Protein AF-A0A183HGC9-F1 (afdb_monom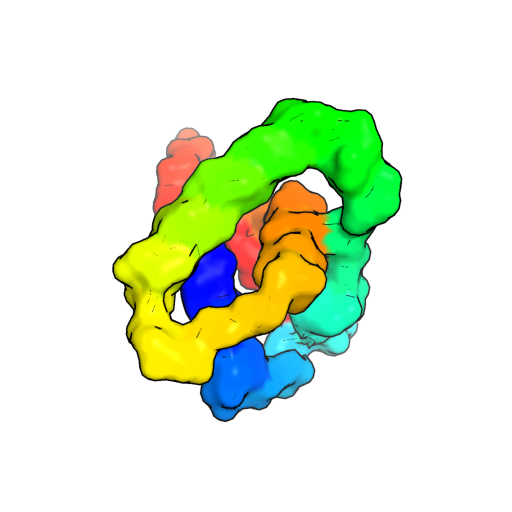er)

Structure (mmCIF, N/CA/C/O backbone):
data_AF-A0A183HGC9-F1
#
_entry.id   AF-A0A183HGC9-F1
#
loop_
_atom_site.group_PDB
_atom_site.id
_atom_site.type_symbol
_atom_site.label_atom_id
_atom_site.label_alt_id
_atom_site.label_comp_id
_atom_site.label_asym_id
_atom_site.label_entity_id
_atom_site.label_seq_id
_atom_site.pdbx_PDB_ins_code
_atom_site.Cartn_x
_atom_site.Cartn_y
_atom_site.Cartn_z
_atom_site.occupancy
_atom_site.B_iso_or_equiv
_atom_site.auth_seq_id
_atom_site.auth_comp_id
_atom_site.auth_asym_id
_atom_site.auth_atom_id
_atom_site.pdbx_PDB_model_num
ATOM 1 N N . MET A 1 1 ? -2.812 -4.998 -4.150 1.00 90.00 1 MET A N 1
ATOM 2 C CA . MET A 1 1 ? -3.177 -3.915 -3.219 1.00 90.00 1 MET A CA 1
ATOM 3 C C . MET A 1 1 ? -3.842 -4.446 -1.951 1.00 90.00 1 MET A C 1
ATOM 5 O O . MET A 1 1 ? -3.193 -4.326 -0.920 1.00 90.00 1 MET A O 1
ATOM 9 N N . PRO A 1 2 ? -5.007 -5.131 -1.987 1.00 94.12 2 PRO A N 1
ATOM 10 C CA . PRO A 1 2 ? -5.723 -5.528 -0.761 1.00 94.12 2 PRO A CA 1
ATOM 11 C C . PRO A 1 2 ? -4.878 -6.349 0.223 1.00 94.12 2 PRO A C 1
ATOM 13 O O . PRO A 1 2 ? -4.763 -6.005 1.390 1.00 94.12 2 PRO A O 1
ATOM 16 N N . ARG A 1 3 ? -4.161 -7.371 -0.269 1.00 94.31 3 ARG A N 1
ATOM 17 C CA . ARG A 1 3 ? -3.257 -8.182 0.568 1.00 94.31 3 ARG A CA 1
ATOM 18 C C . ARG A 1 3 ? -2.140 -7.372 1.239 1.00 94.31 3 ARG A C 1
ATOM 20 O O . ARG A 1 3 ? -1.741 -7.704 2.347 1.00 94.31 3 ARG A O 1
ATOM 27 N N . LEU A 1 4 ? -1.614 -6.343 0.567 1.00 95.75 4 LEU A N 1
ATOM 28 C CA . LEU A 1 4 ? -0.580 -5.480 1.145 1.00 95.75 4 LEU A CA 1
ATOM 29 C C . LEU A 1 4 ? -1.187 -4.566 2.214 1.00 95.75 4 LEU A C 1
ATOM 31 O O . LEU A 1 4 ? -0.630 -4.480 3.299 1.00 95.75 4 LEU A O 1
ATOM 35 N N . ILE A 1 5 ? -2.352 -3.969 1.942 1.00 95.56 5 ILE A N 1
ATOM 36 C CA . ILE A 1 5 ? -3.104 -3.169 2.919 1.00 95.56 5 ILE A CA 1
ATOM 37 C C . ILE A 1 5 ? -3.396 -3.989 4.179 1.00 95.56 5 ILE A C 1
ATOM 39 O O . ILE A 1 5 ? -3.045 -3.552 5.267 1.00 95.56 5 ILE A O 1
ATOM 43 N N . GLY A 1 6 ? -3.933 -5.206 4.041 1.00 94.50 6 GLY A N 1
ATOM 44 C CA . GLY A 1 6 ? -4.204 -6.082 5.187 1.00 94.50 6 GLY 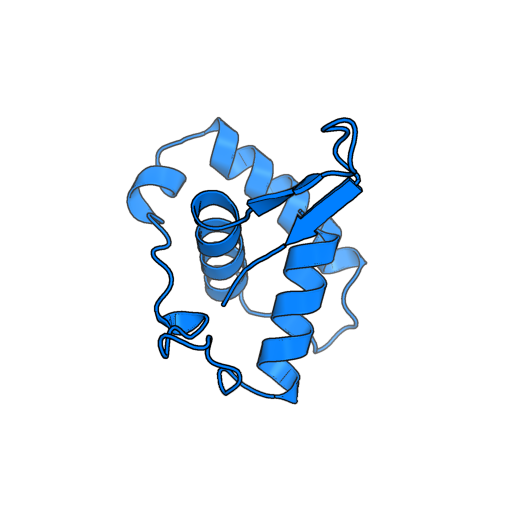A CA 1
ATOM 45 C C . GLY A 1 6 ? -2.951 -6.400 6.013 1.00 94.50 6 GLY A C 1
ATOM 46 O O . GLY A 1 6 ? -2.987 -6.338 7.236 1.00 94.50 6 GLY A O 1
ATOM 47 N N . ARG A 1 7 ? -1.806 -6.660 5.361 1.00 93.56 7 ARG A N 1
ATOM 48 C CA . ARG A 1 7 ? -0.523 -6.864 6.061 1.00 93.56 7 ARG A CA 1
ATOM 49 C C . ARG A 1 7 ? -0.049 -5.615 6.799 1.00 93.56 7 ARG A C 1
ATOM 51 O O . ARG A 1 7 ? 0.488 -5.745 7.894 1.00 93.56 7 ARG A O 1
ATOM 58 N N . ILE A 1 8 ? -0.228 -4.431 6.217 1.00 94.56 8 ILE A N 1
ATOM 59 C CA . ILE A 1 8 ? 0.128 -3.163 6.863 1.00 94.56 8 ILE A CA 1
ATOM 60 C C . ILE A 1 8 ? -0.776 -2.903 8.067 1.00 94.56 8 ILE A C 1
ATOM 62 O O . ILE A 1 8 ? -0.252 -2.600 9.131 1.00 94.56 8 ILE A O 1
ATOM 66 N N . ILE A 1 9 ? -2.090 -3.105 7.937 1.00 94.56 9 ILE A N 1
ATOM 67 C CA . ILE A 1 9 ? -3.042 -2.998 9.053 1.00 94.56 9 ILE A CA 1
ATOM 68 C C . ILE A 1 9 ? -2.613 -3.913 10.206 1.00 94.56 9 ILE A C 1
ATOM 70 O O . ILE A 1 9 ? -2.379 -3.422 11.308 1.00 94.56 9 ILE A O 1
ATOM 74 N N . ALA A 1 10 ? -2.400 -5.204 9.936 1.00 92.38 10 ALA A N 1
ATOM 75 C CA . ALA A 1 10 ? -1.972 -6.160 10.957 1.00 92.38 10 ALA A CA 1
ATOM 76 C C . ALA A 1 10 ? -0.616 -5.777 11.582 1.00 92.38 10 ALA A C 1
ATOM 78 O O . ALA A 1 10 ? -0.438 -5.844 12.796 1.00 92.38 10 ALA A O 1
ATOM 79 N N . THR A 1 11 ? 0.344 -5.319 10.770 1.00 92.44 11 THR A N 1
ATOM 80 C CA . THR A 1 11 ? 1.661 -4.881 11.265 1.00 92.44 11 THR A CA 1
ATOM 81 C C . THR A 1 11 ? 1.532 -3.681 12.202 1.00 92.44 11 THR A C 1
ATOM 83 O O . THR A 1 11 ? 2.124 -3.687 13.280 1.00 92.44 11 THR A O 1
ATOM 86 N N . LEU A 1 12 ? 0.748 -2.669 11.821 1.00 93.31 12 LEU A N 1
ATOM 87 C CA . LEU A 1 12 ? 0.536 -1.469 12.630 1.00 93.31 12 LEU A CA 1
ATOM 88 C C . LEU A 1 12 ? -0.233 -1.780 13.919 1.00 93.31 12 LEU A C 1
ATOM 90 O O . LEU A 1 12 ? 0.084 -1.212 14.959 1.00 93.31 12 LEU A O 1
ATOM 94 N N . GLN A 1 13 ? -1.195 -2.699 13.883 1.00 91.12 13 GLN A N 1
ATOM 95 C CA . GLN A 1 13 ? -1.956 -3.098 15.070 1.00 91.12 13 GLN A CA 1
ATOM 96 C C . GLN A 1 13 ? -1.112 -3.880 16.077 1.00 91.12 13 GLN A C 1
ATOM 98 O O . GLN A 1 13 ? -1.178 -3.603 17.273 1.00 91.12 13 GLN A O 1
ATOM 103 N N . HIS A 1 14 ? -0.304 -4.837 15.616 1.00 89.94 14 HIS A N 1
ATOM 104 C CA . HIS A 1 14 ? 0.490 -5.675 16.516 1.00 89.94 14 HIS A CA 1
ATOM 105 C C . HIS A 1 14 ? 1.775 -4.995 16.994 1.00 89.94 14 HIS A C 1
ATOM 107 O O . HIS A 1 14 ? 2.138 -5.117 18.164 1.00 89.94 14 HIS A O 1
ATOM 113 N N . ASN A 1 15 ? 2.463 -4.272 16.108 1.00 89.88 15 ASN A N 1
ATOM 114 C CA . ASN A 1 15 ? 3.814 -3.773 16.374 1.00 89.88 15 ASN A CA 1
ATOM 115 C C . ASN A 1 15 ? 3.879 -2.243 16.478 1.00 89.88 15 ASN A C 1
ATOM 117 O O . ASN A 1 15 ? 4.920 -1.694 16.855 1.00 89.88 15 ASN A O 1
ATOM 121 N N . GLY A 1 16 ? 2.792 -1.544 16.144 1.00 91.19 16 GLY A N 1
ATOM 122 C CA . GLY A 1 16 ? 2.824 -0.107 15.917 1.00 91.19 16 GLY A CA 1
ATOM 123 C C . GLY A 1 16 ? 3.720 0.259 14.734 1.00 91.19 16 GLY A C 1
ATOM 124 O O . GLY A 1 16 ? 4.140 -0.578 13.933 1.00 91.19 16 GLY A O 1
ATOM 125 N N . ASP A 1 17 ? 4.067 1.537 14.662 1.00 93.19 17 ASP A N 1
ATOM 126 C CA . ASP A 1 17 ? 4.950 2.071 13.627 1.00 93.19 17 ASP A CA 1
ATOM 127 C C . ASP A 1 17 ? 6.419 2.107 14.084 1.00 93.19 17 ASP A C 1
ATOM 129 O O . ASP A 1 17 ? 7.060 3.153 14.150 1.00 93.19 17 ASP A O 1
ATOM 133 N N . ARG A 1 18 ? 6.929 0.948 14.518 1.00 89.38 18 ARG A N 1
ATOM 134 C CA . ARG A 1 18 ? 8.238 0.815 15.191 1.00 89.38 18 ARG A CA 1
ATOM 135 C C . ARG A 1 18 ? 9.319 0.138 14.349 1.00 89.38 18 ARG A C 1
ATOM 137 O O . ARG A 1 18 ? 10.390 -0.153 14.871 1.00 89.38 18 ARG A O 1
ATOM 144 N N . ASN A 1 19 ? 9.045 -0.122 13.073 1.00 85.94 19 ASN A N 1
ATOM 145 C CA . ASN A 1 19 ? 9.967 -0.799 12.159 1.00 85.94 19 ASN A CA 1
ATOM 146 C C . ASN A 1 19 ? 10.457 0.184 11.087 1.00 85.94 19 ASN A C 1
ATOM 148 O O . ASN A 1 19 ? 9.885 0.209 9.995 1.00 85.94 19 ASN A O 1
ATOM 152 N N . PRO A 1 20 ? 11.454 1.030 11.401 1.00 89.31 20 PRO A N 1
ATOM 153 C CA . PRO A 1 20 ? 11.961 2.001 10.447 1.00 89.31 20 PRO A CA 1
ATOM 154 C C . PRO A 1 20 ? 12.844 1.363 9.365 1.00 89.31 20 PRO A C 1
ATOM 156 O O . PRO A 1 20 ? 13.497 0.346 9.617 1.00 89.31 20 PRO A O 1
ATOM 159 N N . ALA A 1 21 ? 12.969 2.025 8.209 1.00 87.38 21 ALA A N 1
ATOM 160 C CA . ALA A 1 21 ? 14.074 1.781 7.279 1.00 87.38 21 ALA A CA 1
ATOM 161 C C . ALA A 1 21 ? 15.420 1.967 7.945 1.00 87.38 21 ALA A C 1
ATOM 163 O O . ALA A 1 21 ? 15.594 2.717 8.907 1.00 87.38 21 ALA A O 1
ATOM 164 N N . PHE A 1 22 ? 16.421 1.479 7.220 1.00 88.62 22 PHE A N 1
ATOM 165 C CA . PHE A 1 22 ? 17.794 1.944 7.330 1.00 88.62 22 PHE A CA 1
ATOM 166 C C . PHE A 1 22 ? 17.952 3.483 7.399 1.00 88.62 22 PHE A C 1
ATOM 168 O O . PHE A 1 22 ? 18.779 3.975 8.155 1.00 88.62 22 PHE A O 1
ATOM 175 N N . ASN A 1 23 ? 17.163 4.261 6.645 1.00 89.06 23 ASN A N 1
ATOM 176 C CA . ASN A 1 23 ? 17.186 5.729 6.667 1.00 89.06 23 ASN A CA 1
ATOM 177 C C . ASN A 1 23 ? 16.242 6.369 7.707 1.00 89.06 23 ASN A C 1
ATOM 179 O O . ASN A 1 23 ? 16.023 7.578 7.660 1.00 89.06 23 ASN A O 1
ATOM 183 N N . GLY A 1 24 ? 15.664 5.582 8.618 1.00 90.19 24 GLY A N 1
ATOM 184 C CA . GLY A 1 24 ? 14.796 6.073 9.688 1.00 90.19 24 GLY A CA 1
ATOM 185 C C . GLY A 1 24 ? 13.357 6.390 9.273 1.00 90.19 24 GLY A C 1
ATOM 186 O O . GLY A 1 24 ? 12.586 6.853 10.113 1.00 90.19 24 GLY A O 1
ATOM 187 N N . ARG A 1 25 ? 12.965 6.164 8.010 1.00 92.00 25 ARG A N 1
ATOM 188 C CA . ARG A 1 25 ? 11.567 6.331 7.585 1.00 92.00 25 ARG A CA 1
ATOM 189 C C . ARG A 1 25 ? 10.678 5.302 8.271 1.00 92.00 25 ARG A C 1
ATOM 191 O O . ARG A 1 25 ? 11.033 4.142 8.393 1.00 92.00 25 ARG A O 1
ATOM 198 N N . ILE A 1 26 ? 9.508 5.755 8.697 1.00 95.50 26 ILE A N 1
ATOM 199 C CA . ILE A 1 26 ? 8.444 4.935 9.289 1.00 95.50 26 ILE A CA 1
ATOM 200 C C . ILE A 1 26 ? 7.162 5.104 8.471 1.00 95.50 26 ILE A C 1
ATOM 202 O O . ILE A 1 26 ? 7.056 6.040 7.667 1.00 95.50 26 ILE A O 1
ATOM 206 N N . PHE A 1 27 ? 6.166 4.245 8.660 1.00 96.00 27 PHE A N 1
ATOM 207 C CA . PHE A 1 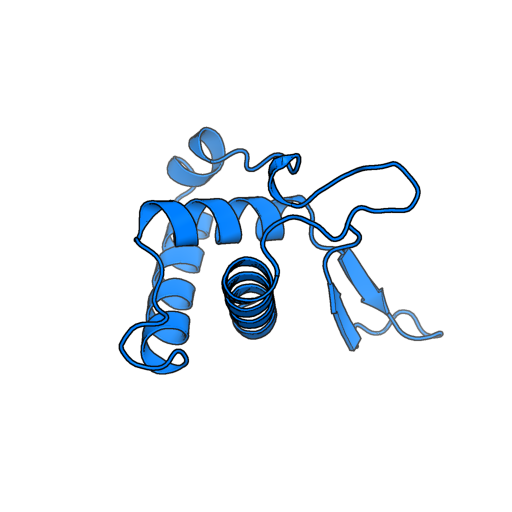27 ? 4.934 4.284 7.872 1.00 96.00 27 PHE A CA 1
ATOM 208 C C . PHE A 1 27 ? 4.193 5.624 7.997 1.00 96.00 27 PHE A C 1
ATOM 210 O O . PHE A 1 27 ? 3.711 6.178 7.006 1.00 96.00 27 PHE A O 1
ATOM 217 N N . ALA A 1 28 ? 4.149 6.200 9.196 1.00 95.81 28 ALA A N 1
ATOM 218 C CA . ALA A 1 28 ? 3.531 7.491 9.472 1.00 95.81 28 ALA A CA 1
ATOM 219 C C . ALA A 1 28 ? 4.193 8.638 8.697 1.00 95.81 28 ALA A C 1
ATOM 221 O O . ALA A 1 28 ? 3.522 9.618 8.380 1.00 95.81 28 ALA A O 1
ATOM 222 N N . SER A 1 29 ? 5.475 8.502 8.341 1.00 95.12 29 SER A N 1
ATOM 223 C CA . SER A 1 29 ? 6.219 9.511 7.577 1.00 95.12 29 SER A CA 1
ATOM 224 C C . SER A 1 29 ? 5.923 9.495 6.071 1.00 95.12 29 SER A C 1
ATOM 226 O O . SER A 1 29 ? 6.331 10.411 5.352 1.00 95.12 29 SER A O 1
ATOM 228 N N . LEU A 1 30 ? 5.227 8.469 5.567 1.00 96.38 30 LEU A N 1
ATOM 229 C CA . LEU A 1 30 ? 4.891 8.363 4.151 1.00 96.38 30 LEU A CA 1
ATOM 230 C C . LEU A 1 30 ? 3.905 9.461 3.732 1.00 96.38 30 LEU A C 1
ATOM 232 O O . LEU A 1 30 ? 2.913 9.730 4.409 1.00 96.38 30 LEU A O 1
ATOM 236 N N . LYS A 1 31 ? 4.150 10.073 2.571 1.00 96.88 31 LYS A N 1
ATOM 237 C CA . LYS A 1 31 ? 3.217 11.034 1.971 1.00 96.88 31 LYS A CA 1
ATOM 238 C C . LYS A 1 31 ? 1.987 10.293 1.450 1.00 96.88 31 LYS A C 1
ATOM 240 O O . LYS A 1 31 ? 2.137 9.322 0.712 1.00 96.88 31 LYS A O 1
ATOM 245 N N . SER A 1 32 ? 0.795 10.765 1.813 1.00 97.38 32 SER A N 1
ATOM 246 C CA . SER A 1 32 ? -0.475 10.188 1.358 1.00 97.38 32 SER A CA 1
ATOM 247 C C . SER A 1 32 ? -1.036 10.880 0.115 1.00 97.38 32 SER A C 1
ATOM 249 O O . SER A 1 32 ? -1.637 10.211 -0.709 1.00 97.38 32 SER A O 1
ATOM 251 N N . HIS A 1 33 ? -0.845 12.196 -0.044 1.00 97.69 33 HIS A N 1
ATOM 252 C CA . HIS A 1 33 ? -1.539 12.994 -1.071 1.00 97.69 33 HIS A CA 1
ATOM 253 C C . HIS A 1 33 ? -3.072 12.821 -1.044 1.00 97.69 33 HIS A C 1
ATOM 255 O O . HIS A 1 33 ? -3.733 12.918 -2.074 1.00 97.69 33 HIS A O 1
ATOM 261 N N . ALA A 1 34 ? -3.647 12.587 0.144 1.00 97.31 34 ALA A N 1
ATOM 262 C CA . ALA A 1 34 ? -5.069 12.281 0.310 1.00 97.31 34 ALA A CA 1
ATOM 263 C C . ALA A 1 34 ? -5.990 13.314 -0.366 1.00 97.31 34 ALA A C 1
ATOM 265 O O . ALA A 1 34 ? -6.882 12.928 -1.107 1.00 97.31 34 ALA A O 1
ATOM 266 N N . GLY A 1 35 ? -5.718 14.616 -0.216 1.00 97.50 35 GLY A N 1
ATOM 267 C CA . GLY A 1 35 ? -6.545 15.667 -0.825 1.00 97.50 35 GLY A CA 1
ATOM 268 C C . GLY A 1 35 ? -6.511 15.721 -2.360 1.00 97.50 35 GLY A C 1
ATOM 269 O O . GLY A 1 35 ? -7.444 16.246 -2.965 1.00 97.50 35 GLY A O 1
ATOM 270 N N . ASP A 1 36 ? -5.463 15.190 -2.995 1.00 98.06 36 ASP A N 1
ATOM 271 C CA . ASP A 1 36 ? -5.405 15.038 -4.455 1.00 98.06 36 ASP A CA 1
ATOM 272 C C . ASP A 1 36 ? -6.132 13.759 -4.890 1.00 98.06 36 ASP A C 1
ATOM 274 O O . ASP A 1 36 ? -6.813 13.741 -5.911 1.00 98.06 36 ASP A O 1
ATOM 278 N N . ILE A 1 37 ? -6.017 12.694 -4.090 1.00 97.50 37 ILE A N 1
ATOM 279 C CA . ILE A 1 37 ? -6.680 11.405 -4.320 1.00 97.50 37 ILE A CA 1
ATOM 280 C C . ILE A 1 37 ? -8.197 11.524 -4.153 1.00 97.50 37 ILE A C 1
ATOM 282 O O . ILE A 1 37 ? -8.930 10.948 -4.945 1.00 97.50 37 ILE A O 1
ATOM 286 N N . GLU A 1 38 ? -8.681 12.297 -3.181 1.00 96.88 38 GLU A N 1
ATOM 287 C CA . GLU A 1 38 ? -10.116 12.534 -2.961 1.00 96.88 38 GLU A CA 1
ATOM 288 C C . GLU A 1 38 ? -10.813 13.2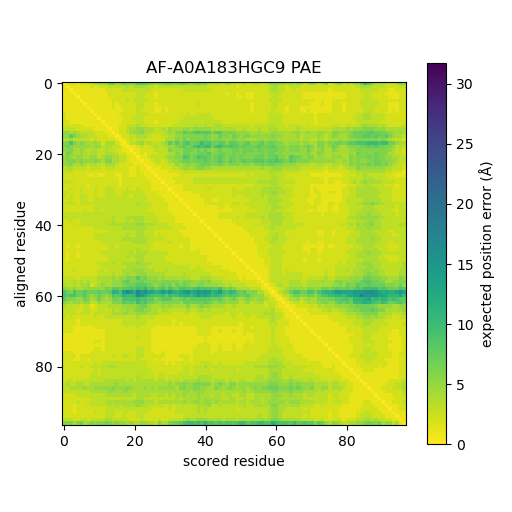03 -4.147 1.00 96.88 38 GLU A C 1
ATOM 290 O O . GLU A 1 38 ? -12.014 13.028 -4.339 1.00 96.88 38 GLU A O 1
ATOM 295 N N . LYS A 1 39 ? -10.065 13.96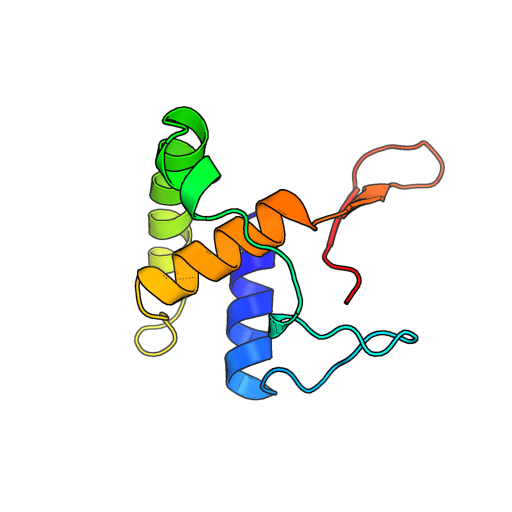2 -4.951 1.00 97.88 39 LYS A N 1
ATOM 296 C CA . LYS A 1 39 ? -10.576 14.655 -6.141 1.00 97.88 39 LYS A CA 1
ATOM 297 C C . LYS A 1 39 ? -10.486 13.805 -7.408 1.00 97.88 39 LYS A C 1
ATOM 299 O O . LYS A 1 39 ? -10.943 14.243 -8.459 1.00 97.88 39 LYS A O 1
ATOM 304 N N . ASP A 1 40 ? -9.871 12.630 -7.323 1.00 98.06 40 ASP A N 1
ATOM 305 C CA . ASP A 1 40 ? -9.661 11.712 -8.435 1.00 98.06 40 ASP A CA 1
ATOM 306 C C . ASP A 1 40 ? -10.678 10.567 -8.346 1.00 98.06 40 ASP A C 1
ATOM 308 O O . ASP A 1 40 ? -10.572 9.666 -7.509 1.00 98.06 40 ASP A O 1
ATOM 312 N N . GLU A 1 41 ? -11.695 10.633 -9.204 1.00 97.94 41 GLU A N 1
ATOM 313 C CA . GLU A 1 41 ? -12.838 9.717 -9.185 1.00 97.94 41 GLU A CA 1
ATOM 314 C C . GLU A 1 41 ? -12.420 8.250 -9.377 1.00 97.94 41 GLU A C 1
ATOM 316 O O . GLU A 1 41 ? -12.900 7.367 -8.662 1.00 97.94 41 GLU A O 1
ATOM 321 N N . ASP A 1 42 ? -11.464 7.981 -10.268 1.00 97.81 42 ASP A N 1
ATOM 322 C CA . ASP A 1 42 ? -10.974 6.627 -10.531 1.00 97.81 42 ASP A CA 1
ATOM 323 C C . ASP A 1 42 ? -10.268 6.042 -9.303 1.00 97.81 42 ASP A C 1
ATOM 325 O O . ASP A 1 42 ? -10.476 4.876 -8.939 1.00 97.81 42 ASP A O 1
ATOM 329 N N . LYS A 1 43 ? -9.455 6.851 -8.615 1.00 97.19 43 LYS A N 1
ATOM 330 C CA . LYS A 1 43 ? -8.782 6.419 -7.384 1.00 97.19 43 LYS A CA 1
ATOM 331 C C . LYS A 1 43 ? -9.768 6.200 -6.243 1.00 97.19 43 LYS A C 1
ATOM 333 O O . LYS A 1 43 ? -9.609 5.219 -5.511 1.00 97.19 43 LYS A O 1
ATOM 338 N N . ILE A 1 44 ? -10.783 7.053 -6.100 1.00 97.62 44 ILE A N 1
ATOM 339 C CA . ILE A 1 44 ? -11.848 6.873 -5.102 1.00 97.62 44 ILE A CA 1
ATOM 340 C C . ILE A 1 44 ? -12.642 5.595 -5.373 1.00 97.62 44 ILE A C 1
ATOM 342 O O . ILE A 1 44 ? -12.848 4.798 -4.455 1.00 97.62 44 ILE A O 1
ATOM 346 N N . ASN A 1 45 ? -13.014 5.329 -6.623 1.00 97.31 45 ASN A N 1
ATOM 347 C CA . ASN A 1 45 ? -13.692 4.088 -6.996 1.00 97.31 45 ASN A CA 1
ATOM 348 C C . ASN A 1 45 ? -12.823 2.858 -6.686 1.00 97.31 45 ASN A C 1
ATOM 350 O O . ASN A 1 45 ? -13.302 1.871 -6.117 1.00 97.31 45 ASN A O 1
ATOM 354 N N . GLY A 1 46 ? -11.520 2.938 -6.971 1.00 96.06 46 GLY A N 1
ATOM 355 C CA . GLY A 1 46 ? -10.548 1.915 -6.588 1.00 96.06 46 GLY A CA 1
ATOM 356 C C . GLY A 1 46 ? -10.469 1.697 -5.073 1.00 96.06 46 GLY A C 1
ATOM 357 O O . GLY A 1 46 ? -10.450 0.551 -4.615 1.00 96.06 46 GLY A O 1
ATOM 358 N N . PHE A 1 47 ? -10.470 2.774 -4.284 1.00 96.81 47 PHE A N 1
ATOM 359 C CA . PHE A 1 47 ? -10.517 2.704 -2.824 1.00 96.81 47 PHE A CA 1
ATOM 360 C C . PHE A 1 47 ? -11.786 2.009 -2.329 1.00 96.81 47 PHE A C 1
ATOM 362 O O . PHE A 1 47 ? -11.681 1.089 -1.520 1.00 96.81 47 PHE A O 1
ATOM 369 N N . ILE A 1 48 ? -12.965 2.385 -2.834 1.00 96.31 48 ILE A N 1
ATOM 370 C CA . ILE A 1 48 ? -14.249 1.792 -2.428 1.00 96.31 48 ILE A CA 1
ATOM 371 C C . ILE A 1 48 ? -14.246 0.281 -2.675 1.00 96.31 48 ILE A C 1
ATOM 373 O O . ILE A 1 48 ? -14.630 -0.489 -1.790 1.00 96.31 48 ILE A O 1
ATOM 377 N N . ALA A 1 49 ? -13.776 -0.163 -3.844 1.00 95.62 49 ALA A N 1
ATOM 378 C CA . ALA A 1 49 ? -13.675 -1.586 -4.163 1.00 95.62 49 ALA A CA 1
ATOM 379 C C . ALA A 1 49 ? -12.727 -2.322 -3.200 1.00 95.62 49 ALA A C 1
ATOM 381 O O . ALA A 1 49 ? -13.042 -3.403 -2.702 1.00 95.62 49 ALA A O 1
ATOM 382 N N . ILE A 1 50 ? -11.576 -1.723 -2.890 1.00 94.62 50 ILE A N 1
ATOM 383 C CA . ILE A 1 50 ? -10.606 -2.297 -1.954 1.00 94.62 50 ILE A CA 1
ATOM 384 C C . ILE A 1 50 ? -11.161 -2.334 -0.528 1.00 94.62 50 ILE A C 1
ATOM 386 O O . ILE A 1 50 ? -10.986 -3.344 0.148 1.00 94.62 50 ILE A O 1
ATOM 390 N N . ALA A 1 51 ? -11.829 -1.278 -0.068 1.00 93.62 51 ALA A N 1
ATOM 391 C CA . ALA A 1 51 ? -12.388 -1.193 1.277 1.00 93.62 51 ALA A CA 1
ATOM 392 C C . ALA A 1 51 ? -13.414 -2.306 1.536 1.00 93.62 51 ALA A C 1
ATOM 394 O O . ALA A 1 51 ? -13.388 -2.914 2.606 1.00 93.62 51 ALA A O 1
ATOM 395 N N . HIS A 1 52 ? -14.246 -2.635 0.541 1.00 92.88 52 HIS A N 1
ATOM 396 C CA . HIS A 1 52 ? -15.146 -3.791 0.609 1.00 92.88 52 HIS A CA 1
ATOM 397 C C . HIS A 1 52 ? -14.372 -5.106 0.766 1.00 92.88 52 HIS A C 1
ATOM 399 O O . HIS A 1 52 ? -14.643 -5.866 1.688 1.00 92.88 52 HIS A O 1
ATOM 405 N N . VAL A 1 53 ? -13.344 -5.338 -0.059 1.00 93.62 53 VAL A N 1
ATOM 406 C CA . VAL A 1 53 ? -12.518 -6.557 0.033 1.00 93.62 53 VAL A CA 1
ATOM 407 C C . VAL A 1 53 ? -11.807 -6.669 1.386 1.00 93.62 53 VAL A C 1
ATOM 409 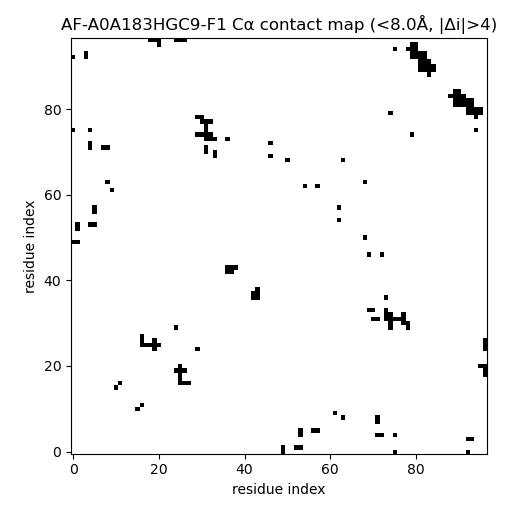O O . VAL A 1 53 ? -11.697 -7.760 1.936 1.00 93.62 53 VAL A O 1
ATOM 412 N N . ILE A 1 54 ? -11.306 -5.558 1.933 1.00 92.19 54 ILE A N 1
ATOM 413 C CA . ILE A 1 54 ? -10.644 -5.543 3.245 1.00 92.19 54 ILE A CA 1
ATOM 414 C C . ILE A 1 54 ? -11.633 -5.870 4.363 1.00 92.19 54 ILE A C 1
ATOM 416 O O . ILE A 1 54 ? -11.285 -6.639 5.257 1.00 92.19 54 ILE A O 1
ATOM 420 N N . LYS A 1 55 ? -12.858 -5.337 4.291 1.00 89.94 55 LYS A N 1
ATOM 421 C CA . LYS A 1 55 ? -13.923 -5.612 5.261 1.00 89.94 55 LYS A CA 1
ATOM 422 C C . LYS A 1 55 ? -14.272 -7.099 5.332 1.00 89.94 55 LYS A C 1
ATOM 424 O O . LYS A 1 55 ? -14.489 -7.606 6.424 1.00 89.94 55 LYS A O 1
ATOM 429 N N . ASP A 1 56 ? -14.296 -7.779 4.190 1.00 89.94 56 ASP A N 1
ATOM 430 C CA . ASP A 1 56 ? -14.596 -9.214 4.126 1.00 89.94 56 ASP A CA 1
ATOM 431 C C . ASP A 1 56 ? -13.399 -10.086 4.543 1.00 89.94 56 ASP A C 1
ATOM 433 O O . ASP A 1 56 ? -13.571 -11.232 4.955 1.00 89.94 56 ASP A O 1
ATOM 437 N N . TYR A 1 57 ? -12.177 -9.559 4.422 1.00 87.38 57 TYR A N 1
ATOM 438 C CA . TYR A 1 57 ? -10.942 -10.284 4.722 1.00 87.38 57 TYR A CA 1
ATOM 439 C C . TYR A 1 57 ? -10.513 -10.190 6.194 1.00 87.38 57 TYR A C 1
ATOM 441 O O . TYR A 1 57 ? -9.941 -11.146 6.718 1.00 87.38 57 TYR A O 1
ATOM 449 N N . LEU A 1 58 ? -10.730 -9.047 6.854 1.00 87.06 58 LEU A N 1
ATOM 450 C CA . LEU A 1 58 ? -10.297 -8.836 8.238 1.00 87.06 58 LEU A CA 1
ATOM 451 C C . LEU A 1 58 ? -11.319 -9.384 9.252 1.00 87.06 58 LEU A C 1
ATOM 453 O O . LEU A 1 58 ? -12.522 -9.174 9.084 1.00 87.06 58 LEU A O 1
ATOM 457 N N . PRO A 1 59 ? -10.866 -10.038 10.340 1.00 83.56 59 PRO A N 1
ATOM 458 C CA . PRO A 1 59 ? -11.737 -10.450 11.434 1.00 83.56 59 PRO A CA 1
ATOM 459 C C . PRO A 1 59 ? -12.510 -9.277 12.048 1.00 83.56 59 PRO A C 1
ATOM 461 O O . PRO A 1 59 ? -12.036 -8.139 12.119 1.00 83.56 59 PRO A O 1
ATOM 464 N N . SER A 1 60 ? -13.705 -9.572 12.566 1.00 74.69 60 SER A N 1
ATOM 465 C CA . SER A 1 60 ? -14.498 -8.594 13.317 1.00 74.69 60 SER A CA 1
ATOM 466 C C . SER A 1 60 ? -13.714 -8.116 14.548 1.00 74.69 60 SER A C 1
ATOM 468 O O . SER A 1 60 ? -13.427 -8.912 15.436 1.00 74.69 60 SER A O 1
ATOM 470 N N . GLY A 1 61 ? -13.366 -6.825 14.588 1.00 76.81 61 GLY A N 1
ATOM 471 C CA . GLY A 1 61 ? -12.555 -6.206 15.650 1.00 76.81 61 GLY A CA 1
ATOM 472 C C . GLY A 1 61 ? -11.177 -5.711 15.199 1.00 76.81 61 GLY A C 1
ATOM 473 O O . GLY A 1 61 ? -10.599 -4.860 15.866 1.00 76.81 61 GLY A O 1
ATOM 474 N N . GLU A 1 62 ? -10.686 -6.166 14.043 1.00 81.56 62 GLU A N 1
ATOM 475 C CA . GLU A 1 62 ? -9.407 -5.722 13.462 1.00 81.56 62 GLU A CA 1
ATOM 476 C C . GLU A 1 62 ? -9.587 -4.663 12.365 1.00 81.56 62 GLU A C 1
ATOM 478 O O . GLU A 1 62 ? -8.614 -4.186 11.788 1.00 81.56 62 GLU A O 1
ATOM 483 N N . MET A 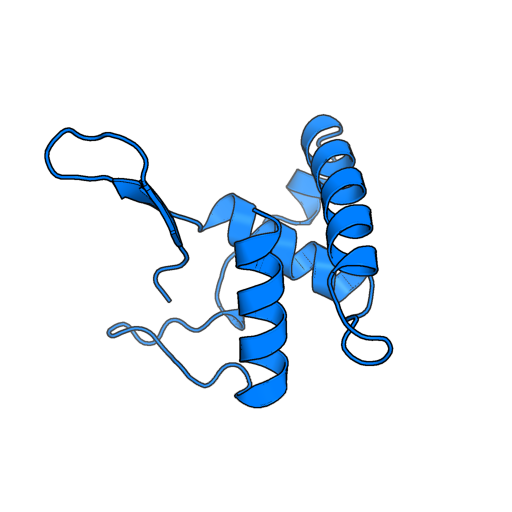1 63 ? -10.824 -4.272 12.056 1.00 86.00 63 MET A N 1
ATOM 484 C CA . MET A 1 63 ? -11.106 -3.280 11.020 1.00 86.00 63 MET A CA 1
ATOM 485 C C . MET A 1 63 ? -10.778 -1.862 11.525 1.00 86.00 63 MET A C 1
ATOM 487 O O . MET A 1 63 ? -11.426 -1.408 12.472 1.00 86.00 63 MET A O 1
ATOM 491 N N . PRO A 1 64 ? -9.827 -1.134 10.905 1.00 90.00 64 PRO A N 1
ATOM 492 C CA . PRO A 1 64 ? -9.588 0.269 11.237 1.00 90.00 64 PRO A CA 1
ATOM 493 C C . PRO A 1 64 ? -10.776 1.145 10.823 1.00 90.00 64 PRO A C 1
ATOM 495 O O . PRO A 1 64 ? -11.647 0.727 10.052 1.00 90.00 64 PRO A O 1
ATOM 498 N N . ASN A 1 65 ? -10.818 2.388 11.301 1.00 91.44 65 ASN A N 1
ATOM 499 C CA . ASN A 1 65 ? -11.861 3.314 10.856 1.00 91.44 65 ASN A CA 1
ATOM 500 C C . ASN A 1 65 ? -11.658 3.719 9.379 1.00 91.44 65 ASN A C 1
ATOM 502 O O . ASN A 1 65 ? -10.575 3.557 8.813 1.00 91.44 65 ASN A O 1
ATOM 506 N N . SER A 1 66 ? -12.697 4.257 8.729 1.00 90.00 66 SER A N 1
ATOM 507 C CA . SER A 1 66 ? -12.634 4.564 7.289 1.00 90.00 66 SER A CA 1
ATOM 508 C C . SER A 1 66 ? -11.507 5.534 6.927 1.00 90.00 66 SER A C 1
ATOM 510 O O . SER A 1 66 ? -10.885 5.374 5.880 1.00 90.00 66 SER A O 1
ATOM 512 N N . THR A 1 67 ? -11.225 6.508 7.795 1.00 93.75 67 THR A N 1
ATOM 513 C CA . THR A 1 67 ? -10.161 7.500 7.601 1.00 93.75 67 THR A CA 1
ATOM 514 C C . THR A 1 67 ? -8.780 6.849 7.660 1.00 93.75 67 THR A C 1
ATOM 516 O O . THR A 1 67 ? -7.932 7.137 6.820 1.00 93.75 67 THR A O 1
ATOM 519 N N . GLU A 1 68 ? -8.559 5.928 8.597 1.00 93.88 68 GLU A N 1
ATOM 520 C CA . GLU A 1 68 ? -7.307 5.171 8.712 1.00 93.88 68 GLU A CA 1
ATOM 521 C C . GLU A 1 68 ? -7.075 4.271 7.498 1.00 93.88 68 GLU A C 1
ATOM 523 O O . GLU A 1 68 ? -5.981 4.260 6.933 1.00 93.88 68 GLU A O 1
ATOM 528 N N . ILE A 1 69 ? -8.102 3.543 7.050 1.00 94.88 69 ILE A N 1
ATOM 529 C CA . ILE A 1 69 ? -7.985 2.681 5.864 1.00 94.88 69 ILE A CA 1
ATOM 530 C C . ILE A 1 69 ? -7.704 3.529 4.624 1.00 94.88 69 ILE A C 1
ATOM 532 O O . ILE A 1 69 ? -6.890 3.132 3.787 1.00 94.88 69 ILE A O 1
ATOM 536 N N . PHE A 1 70 ? -8.342 4.694 4.509 1.00 96.94 70 PHE A N 1
ATOM 537 C CA . PHE A 1 70 ? -8.103 5.607 3.400 1.00 96.94 70 PHE A CA 1
ATOM 538 C C . PHE A 1 70 ? -6.677 6.169 3.411 1.00 96.94 70 PHE A C 1
ATOM 540 O O . PHE A 1 70 ? -6.013 6.138 2.376 1.00 96.94 70 PHE A O 1
ATOM 547 N N . ASP A 1 71 ? -6.154 6.598 4.564 1.00 97.56 71 ASP A N 1
ATOM 548 C CA . ASP A 1 71 ? -4.761 7.055 4.680 1.00 97.56 71 ASP A CA 1
ATOM 549 C C . ASP A 1 71 ? -3.767 5.937 4.329 1.00 97.56 71 ASP A C 1
ATOM 551 O O . ASP A 1 71 ? -2.823 6.162 3.566 1.00 97.56 71 ASP A O 1
ATOM 555 N N . ILE A 1 72 ? -4.013 4.706 4.796 1.00 97.06 72 ILE A N 1
ATOM 556 C CA . ILE A 1 72 ? -3.196 3.536 4.448 1.00 97.06 72 ILE A CA 1
ATOM 557 C C . ILE A 1 72 ? -3.236 3.271 2.941 1.00 97.06 72 ILE A C 1
ATOM 559 O O . ILE A 1 72 ? -2.186 3.077 2.319 1.00 97.06 72 ILE A O 1
ATOM 563 N N . PHE A 1 73 ? -4.428 3.278 2.341 1.00 97.69 73 PHE A N 1
ATOM 564 C CA . PHE A 1 73 ? -4.606 3.127 0.899 1.00 97.69 73 PHE A CA 1
ATOM 565 C C . PHE A 1 73 ? -3.805 4.183 0.135 1.00 97.69 73 PHE A C 1
ATOM 567 O O . PHE A 1 73 ? -3.029 3.828 -0.753 1.00 97.69 73 PHE A O 1
ATOM 574 N N . CYS A 1 74 ? -3.930 5.452 0.522 1.00 98.25 74 CYS A N 1
ATOM 575 C CA . CYS A 1 74 ? -3.241 6.574 -0.102 1.00 98.25 74 CYS A CA 1
ATOM 576 C C . CYS A 1 74 ? -1.716 6.436 0.006 1.00 98.25 74 CYS A C 1
ATOM 578 O O . CYS A 1 74 ? -1.004 6.504 -0.997 1.00 98.25 74 CYS A O 1
ATOM 580 N N . LYS A 1 75 ? -1.191 6.152 1.204 1.00 97.81 75 LYS A N 1
ATOM 581 C CA . LYS A 1 75 ? 0.249 5.942 1.419 1.00 97.81 75 LYS A CA 1
ATOM 582 C C . LYS A 1 7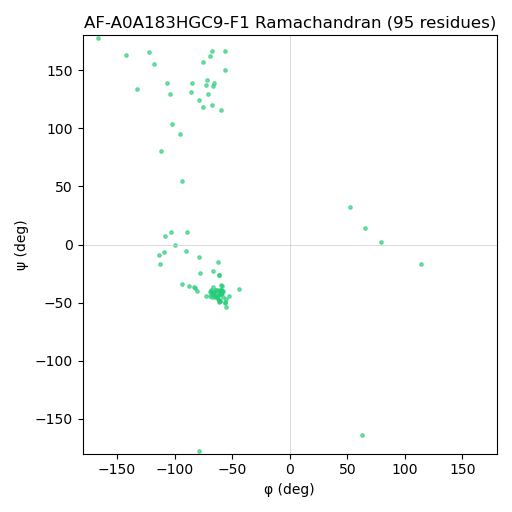5 ? 0.788 4.786 0.586 1.00 97.81 75 LYS A C 1
ATOM 584 O O . LYS A 1 75 ? 1.857 4.921 -0.007 1.00 97.81 75 LYS A O 1
ATOM 589 N N . ILE A 1 76 ? 0.064 3.674 0.485 1.00 97.50 76 ILE A N 1
ATOM 590 C CA . ILE A 1 76 ? 0.489 2.551 -0.358 1.00 97.50 76 ILE A CA 1
ATOM 591 C C . ILE A 1 76 ? 0.396 2.924 -1.840 1.00 97.50 76 ILE A C 1
ATOM 593 O O . ILE A 1 76 ? 1.310 2.603 -2.591 1.00 97.50 76 ILE A O 1
ATOM 597 N N . LEU A 1 77 ? -0.653 3.626 -2.270 1.00 97.38 77 LEU A N 1
ATOM 598 C CA . LEU A 1 77 ? -0.827 4.030 -3.666 1.00 97.38 77 LEU A CA 1
ATOM 599 C C . LEU A 1 77 ? 0.347 4.882 -4.162 1.00 97.38 77 LEU A C 1
ATOM 601 O O . LEU A 1 77 ? 0.807 4.685 -5.283 1.00 97.38 77 LEU A O 1
ATOM 605 N N . ILE A 1 78 ? 0.845 5.783 -3.317 1.00 97.06 78 ILE A N 1
ATOM 606 C CA . ILE A 1 78 ? 1.945 6.692 -3.655 1.00 97.06 78 ILE A CA 1
ATOM 607 C C . ILE A 1 78 ? 3.324 6.040 -3.498 1.00 97.06 78 ILE A C 1
ATOM 609 O O . ILE A 1 78 ? 4.225 6.321 -4.284 1.00 97.06 78 ILE A O 1
ATOM 613 N N . ASN A 1 79 ? 3.524 5.200 -2.478 1.00 96.75 79 ASN A N 1
ATOM 614 C CA . ASN A 1 79 ? 4.870 4.782 -2.061 1.00 96.75 79 ASN A CA 1
ATOM 615 C C . ASN A 1 79 ? 5.199 3.316 -2.380 1.00 96.75 79 ASN A C 1
ATOM 617 O O . ASN A 1 79 ? 6.327 2.886 -2.135 1.00 96.75 79 ASN A O 1
ATOM 621 N N . ALA A 1 80 ? 4.242 2.522 -2.864 1.00 96.50 80 ALA A N 1
ATOM 622 C CA . ALA A 1 80 ? 4.488 1.111 -3.116 1.00 96.50 80 ALA A CA 1
ATOM 623 C C . ALA A 1 80 ? 5.388 0.877 -4.332 1.00 96.50 80 ALA A C 1
ATOM 625 O O . ALA A 1 80 ? 5.263 1.510 -5.377 1.00 96.50 80 ALA A O 1
ATOM 626 N N . LEU A 1 81 ? 6.258 -0.114 -4.193 1.00 95.94 81 LEU A N 1
ATOM 627 C CA . LEU A 1 81 ? 7.210 -0.540 -5.204 1.00 95.94 81 LEU A CA 1
ATOM 628 C C . LEU A 1 81 ? 6.742 -1.870 -5.783 1.00 95.94 81 LEU A C 1
ATOM 630 O O . LEU A 1 81 ? 6.292 -2.765 -5.056 1.00 95.94 81 LEU A O 1
ATOM 634 N N . VAL A 1 82 ? 6.868 -2.016 -7.097 1.00 97.06 82 VAL A N 1
ATOM 635 C CA . VAL A 1 82 ? 6.677 -3.306 -7.758 1.00 97.06 82 VAL A CA 1
ATOM 636 C C . VAL A 1 82 ? 7.945 -4.128 -7.565 1.00 97.06 82 VAL A C 1
ATOM 638 O O . VAL A 1 82 ? 9.029 -3.684 -7.926 1.00 97.06 82 VAL A O 1
ATOM 641 N N . ILE A 1 83 ? 7.803 -5.327 -6.999 1.00 97.44 83 ILE A N 1
ATOM 642 C CA . ILE A 1 83 ? 8.906 -6.290 -6.930 1.00 97.44 83 ILE A CA 1
ATOM 643 C C . ILE A 1 83 ? 8.911 -7.081 -8.233 1.00 97.44 83 ILE A C 1
ATOM 645 O O . ILE A 1 83 ? 7.863 -7.598 -8.645 1.00 97.44 83 ILE A O 1
ATOM 649 N N . THR A 1 84 ? 10.086 -7.191 -8.844 1.00 98.31 84 THR A N 1
ATOM 650 C CA . THR A 1 84 ? 10.310 -7.931 -10.083 1.00 98.31 84 THR A CA 1
ATOM 651 C C . THR A 1 84 ? 11.283 -9.092 -9.901 1.00 98.31 84 THR A C 1
ATOM 653 O O . THR A 1 84 ? 12.097 -9.095 -8.977 1.00 98.31 84 THR A O 1
ATOM 656 N N . ASP A 1 85 ? 11.172 -10.101 -10.765 1.00 97.94 85 ASP A N 1
ATOM 657 C CA . ASP A 1 85 ? 12.201 -11.132 -10.920 1.00 97.94 85 ASP A CA 1
ATOM 658 C C . ASP A 1 85 ? 13.380 -10.629 -11.785 1.00 97.94 85 ASP A C 1
ATOM 660 O O . ASP A 1 85 ? 13.404 -9.483 -12.244 1.00 97.94 85 ASP A O 1
ATOM 664 N N . SER A 1 86 ? 14.369 -11.494 -12.037 1.00 97.81 86 SER A N 1
ATOM 665 C CA . SER A 1 86 ? 15.536 -11.182 -12.880 1.00 97.81 86 SER A CA 1
ATOM 666 C C . SER A 1 86 ? 15.193 -10.857 -14.338 1.00 97.81 86 SER A C 1
ATOM 668 O O . SER A 1 86 ? 16.035 -10.332 -15.061 1.00 97.81 86 SER A O 1
ATOM 670 N N . CYS A 1 87 ? 13.977 -11.174 -14.780 1.00 97.88 87 CYS A N 1
ATOM 671 C CA . CYS A 1 87 ? 13.470 -10.913 -16.122 1.00 97.88 87 CYS A CA 1
ATOM 672 C C . CYS A 1 87 ? 12.516 -9.707 -16.161 1.00 97.88 87 CYS A C 1
ATOM 674 O O . CYS A 1 87 ? 11.866 -9.485 -17.179 1.00 97.88 87 CYS A O 1
ATOM 676 N N . LEU A 1 88 ? 12.437 -8.924 -15.077 1.00 96.50 88 LEU A N 1
ATOM 677 C CA . LEU A 1 88 ? 11.528 -7.784 -14.908 1.00 96.50 88 LEU A CA 1
ATOM 678 C C . LEU A 1 88 ? 10.036 -8.156 -14.875 1.00 96.50 88 LEU A C 1
ATOM 680 O O . LEU A 1 88 ? 9.181 -7.268 -14.938 1.00 96.50 88 LEU A O 1
ATOM 684 N N . ASN A 1 89 ? 9.689 -9.434 -14.702 1.00 97.88 89 ASN A N 1
ATOM 685 C CA . ASN A 1 89 ? 8.297 -9.817 -14.497 1.00 97.88 89 ASN A CA 1
ATOM 686 C C . ASN A 1 89 ? 7.853 -9.404 -13.098 1.00 97.88 89 ASN A C 1
ATOM 688 O O . ASN A 1 89 ? 8.557 -9.615 -12.110 1.00 97.88 89 ASN A O 1
ATOM 692 N N . ARG A 1 90 ? 6.644 -8.853 -12.994 1.00 97.56 90 ARG A N 1
ATOM 693 C CA . ARG A 1 90 ? 6.051 -8.483 -11.708 1.00 97.56 90 ARG A CA 1
ATOM 694 C C . ARG A 1 90 ? 5.737 -9.726 -10.877 1.00 97.56 90 ARG A C 1
ATOM 696 O O . ARG A 1 90 ? 4.860 -10.504 -11.239 1.00 97.56 90 ARG A O 1
ATOM 703 N N . ILE A 1 91 ? 6.344 -9.817 -9.696 1.00 97.25 91 ILE A N 1
ATOM 704 C CA . ILE A 1 91 ? 6.088 -10.890 -8.721 1.00 97.25 91 ILE A CA 1
ATOM 705 C C . ILE A 1 91 ? 5.402 -10.391 -7.446 1.00 97.25 91 ILE A C 1
ATOM 707 O O . ILE A 1 91 ? 4.811 -11.176 -6.703 1.00 97.25 91 ILE A O 1
ATOM 711 N N . GLY A 1 92 ? 5.423 -9.082 -7.181 1.00 96.62 92 GLY A N 1
ATOM 712 C CA . GLY A 1 92 ? 4.853 -8.550 -5.949 1.00 96.62 92 GLY A CA 1
ATOM 713 C C . GLY A 1 92 ? 4.652 -7.043 -5.919 1.00 96.62 92 GLY A C 1
ATOM 714 O O . GLY A 1 92 ? 4.962 -6.316 -6.861 1.00 96.62 92 GLY A O 1
ATOM 715 N N . LEU A 1 93 ? 4.086 -6.590 -4.804 1.00 97.19 93 LEU A N 1
ATOM 716 C CA . LEU A 1 93 ? 3.989 -5.188 -4.415 1.00 97.19 93 LEU A CA 1
ATOM 717 C C . LEU A 1 93 ? 4.441 -5.098 -2.957 1.00 97.19 93 LEU A C 1
ATOM 719 O O . LEU A 1 93 ? 3.990 -5.908 -2.143 1.00 97.19 93 LEU A O 1
ATOM 723 N N . ALA A 1 94 ? 5.293 -4.134 -2.635 1.00 95.25 94 ALA A N 1
ATOM 724 C CA . ALA A 1 94 ? 5.800 -3.941 -1.283 1.00 95.25 94 ALA A CA 1
ATOM 725 C C . ALA A 1 94 ? 5.947 -2.462 -0.935 1.00 95.25 94 ALA A C 1
ATOM 727 O O . ALA A 1 94 ? 5.967 -1.600 -1.811 1.00 95.25 94 ALA A O 1
ATOM 728 N N . LEU A 1 95 ? 6.068 -2.191 0.360 1.00 93.56 95 LEU A N 1
ATOM 729 C CA . LEU A 1 95 ? 6.586 -0.932 0.869 1.00 93.56 95 LEU A CA 1
ATOM 730 C C . LEU A 1 95 ? 8.007 -1.174 1.361 1.00 93.56 95 LEU A C 1
ATOM 732 O O . LEU A 1 95 ? 8.245 -2.112 2.118 1.00 93.56 95 LEU A O 1
ATOM 736 N N . TYR A 1 96 ? 8.927 -0.327 0.917 1.00 90.94 96 TYR A N 1
ATOM 737 C CA . TYR A 1 96 ? 10.250 -0.224 1.510 1.00 90.94 96 TYR A CA 1
ATOM 738 C C . TYR A 1 96 ? 10.182 0.913 2.520 1.00 90.94 96 TYR A C 1
ATOM 740 O O . TYR A 1 96 ? 10.213 2.093 2.142 1.00 90.94 96 TYR A O 1
ATOM 748 N N . LEU A 1 97 ? 9.929 0.521 3.767 1.00 88.75 97 LEU A N 1
ATOM 749 C CA . LEU A 1 97 ? 9.901 1.4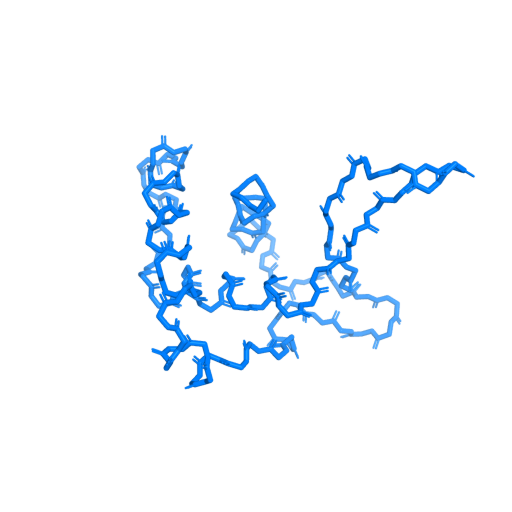33 4.895 1.00 88.75 97 LEU A CA 1
ATOM 750 C C . LEU A 1 97 ? 11.285 1.684 5.380 1.00 88.75 97 LEU A C 1
ATOM 752 O O . LEU A 1 97 ? 12.070 0.706 5.427 1.00 88.75 97 LEU A O 1
#

pLDDT: mean 93.83, std 4.55, range [74.69, 98.31]

InterPro domains:
  IPR046341 SET domain superfamily [G3DSA:2.170.270.10] (81-97)

Secondary structure (DSSP, 8-state):
-HHHHHHHHHHHHHH-S----TT---GGGS---HHHHTT-HHHHHHHHHHHHHHHHHS-TT-PPPHHHHHHHHHHHHHH-EEEE-TT--EEEEE---

Radius of gyration: 13.84 Å; Cα contacts (8 Å, |Δi|>4): 95; chains: 1; bounding box: 33×27×33 Å

Foldseek 3Di:
DLVQLLVVLVCCVPPNQPDAAVVRDTLVNFDQVLVVLVVPPVSVVVLVVSLVVNVVVDDDPSDDDPVVSSSSSSSQVPAKDFDADPVRDGDDIHHRD

Mean predicted aligned error: 3.08 Å

Solvent-accessible surface area (backbone atoms only — not comparable to full-atom values): 5820 Å² total; per-residue (Å²): 108,59,74,52,51,53,51,50,52,53,42,42,71,76,61,43,80,71,70,52,22,98,85,64,43,30,70,87,72,50,65,38,60,53,81,63,43,74,74,31,67,70,56,44,54,52,47,55,58,39,53,54,54,46,61,75,68,47,58,95,87,69,68,71,55,73,68,57,50,48,49,52,50,28,25,46,73,69,60,49,42,76,39,56,52,100,83,68,47,80,77,46,72,44,73,88,64

Nearest PDB structures (foldseek):
  6cby-assembly2_B  TM=8.253E-01  e=2.550E-03  Homo sapiens
  3tg5-assembly1_A  TM=7.519E-01  e=2.390E-02  Homo sapiens
  3n71-assembly1_A  TM=8.064E-01  e=8.288E-02  Mus musculus

Organism: NCBI:txid387005

Sequence (97 aa):
MPRLIGRIIATLQHNGDRNPAFNGRIFASLKSHAGDIEKDEDKINGFIAIAHVIKDYLPSGEMPNSTEIFDIFCKILINALVITDSCLNRIGLALYL